Protein AF-A0A2W0BNS9-F1 (afdb_monomer_lite)

Foldseek 3Di:
DDDDPPPPPPDPADEEEDDLVVQPPSDLVSVQVVLVVVVVVRHPYYHYDDPPDDPVVVVVSVVSHDD

Structure (mmCIF, N/CA/C/O backbone):
data_AF-A0A2W0BNS9-F1
#
_entry.id   AF-A0A2W0BNS9-F1
#
loop_
_atom_site.group_PDB
_atom_site.id
_atom_site.type_symbol
_atom_site.label_atom_id
_atom_site.label_alt_id
_atom_site.label_comp_id
_atom_site.label_asym_id
_atom_site.label_entity_id
_atom_site.label_seq_id
_atom_site.pdbx_PDB_ins_code
_atom_site.Cartn_x
_atom_site.Cartn_y
_atom_site.Cartn_z
_atom_site.occupancy
_atom_site.B_iso_or_equiv
_atom_site.auth_seq_id
_atom_site.auth_comp_id
_atom_site.auth_asym_id
_atom_site.auth_atom_id
_atom_site.pdbx_PDB_model_num
ATOM 1 N N . MET A 1 1 ? -40.665 4.835 30.767 1.00 40.97 1 MET A N 1
ATOM 2 C CA . MET A 1 1 ? -39.204 4.629 30.865 1.00 40.97 1 MET A CA 1
ATOM 3 C C . MET A 1 1 ? -38.661 4.479 29.456 1.00 40.97 1 MET A C 1
ATOM 5 O O . MET A 1 1 ? -38.867 3.446 28.837 1.00 40.97 1 MET A O 1
ATOM 9 N N . THR A 1 2 ? -38.074 5.538 28.909 1.00 43.94 2 THR A N 1
ATOM 10 C CA . THR A 1 2 ? -37.479 5.559 27.568 1.00 43.94 2 THR A CA 1
ATOM 11 C C . THR A 1 2 ? -36.029 5.103 27.679 1.00 43.94 2 THR A C 1
ATOM 13 O O . THR A 1 2 ? -35.201 5.773 28.289 1.00 43.94 2 THR A O 1
ATOM 16 N N . THR A 1 3 ? -35.726 3.924 27.148 1.00 49.16 3 THR A N 1
ATOM 17 C CA . THR A 1 3 ? -34.374 3.367 27.088 1.00 49.16 3 THR A CA 1
ATOM 18 C C . THR A 1 3 ? -33.568 4.103 26.022 1.00 49.16 3 THR A C 1
ATOM 20 O O . THR A 1 3 ? -33.719 3.868 24.825 1.00 49.16 3 THR A O 1
ATOM 23 N N . THR A 1 4 ? -32.694 5.009 26.453 1.00 57.53 4 THR A N 1
ATOM 24 C CA . THR A 1 4 ? -31.715 5.666 25.584 1.00 57.53 4 THR A CA 1
ATOM 25 C C . THR A 1 4 ? -30.700 4.624 25.110 1.00 57.53 4 THR A C 1
ATOM 27 O O . THR A 1 4 ? -29.805 4.235 25.861 1.00 57.53 4 THR A O 1
ATOM 30 N N . ARG A 1 5 ? -30.823 4.134 23.869 1.00 60.62 5 ARG A N 1
ATOM 31 C CA . ARG A 1 5 ? -29.746 3.359 23.234 1.00 60.62 5 ARG A CA 1
ATOM 32 C C . ARG A 1 5 ? -28.563 4.304 23.020 1.00 60.62 5 ARG A C 1
ATOM 34 O O . ARG A 1 5 ? -28.623 5.173 22.157 1.00 60.62 5 ARG A O 1
ATOM 41 N N . LYS A 1 6 ? -27.483 4.135 23.789 1.00 57.81 6 LYS A N 1
ATOM 42 C CA . LYS A 1 6 ? -26.164 4.641 23.388 1.00 57.81 6 LYS A CA 1
ATOM 43 C C . LYS A 1 6 ? -25.785 3.893 22.113 1.00 57.81 6 LYS A C 1
ATOM 45 O O . LYS A 1 6 ? -25.371 2.741 22.184 1.00 57.81 6 LYS A O 1
ATOM 50 N N . ALA A 1 7 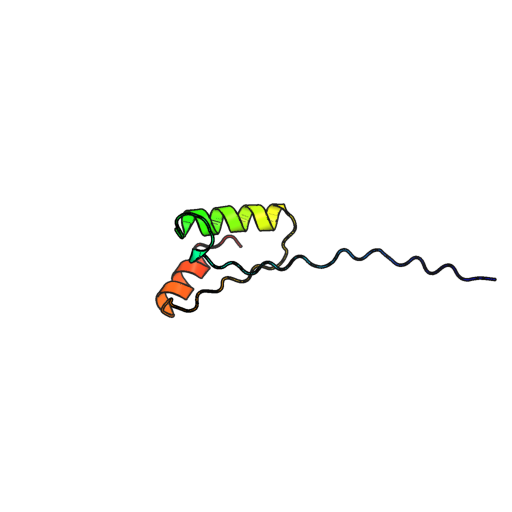? -25.976 4.518 20.956 1.00 65.69 7 ALA A N 1
ATOM 51 C CA . ALA A 1 7 ? -25.283 4.083 19.758 1.00 65.69 7 ALA A CA 1
ATOM 52 C C . ALA A 1 7 ? -23.792 4.310 20.029 1.00 65.69 7 ALA A C 1
ATOM 54 O O . ALA A 1 7 ? -23.341 5.451 20.123 1.00 65.69 7 ALA A O 1
ATOM 55 N N . SER A 1 8 ? -23.044 3.234 20.261 1.00 66.81 8 SER A N 1
ATOM 56 C CA . SER A 1 8 ? -21.592 3.270 20.144 1.00 66.81 8 SER A CA 1
ATOM 57 C C . SER A 1 8 ? -21.289 3.766 18.735 1.00 66.81 8 SER A C 1
ATOM 59 O O . SER A 1 8 ? -21.697 3.145 17.756 1.00 66.81 8 SER A O 1
ATOM 61 N N . LEU A 1 9 ? -20.670 4.941 18.638 1.00 66.25 9 LEU A N 1
ATOM 62 C CA . LEU A 1 9 ? -20.262 5.522 17.369 1.00 66.25 9 LEU A CA 1
ATOM 63 C C . LEU A 1 9 ? -19.103 4.665 16.838 1.00 66.25 9 LEU A C 1
ATOM 65 O O . LEU A 1 9 ? -17.943 4.918 17.152 1.00 66.25 9 LEU A O 1
ATOM 69 N N . GLU A 1 10 ? -19.415 3.587 16.123 1.00 72.00 10 GLU A N 1
ATOM 70 C CA . GLU A 1 10 ? -18.399 2.807 15.426 1.00 72.00 10 GLU A CA 1
ATOM 71 C C . GLU A 1 10 ? -17.911 3.635 14.244 1.00 72.00 10 GLU A C 1
ATOM 73 O O . GLU A 1 10 ? -18.656 3.918 13.302 1.00 72.00 10 GLU A O 1
ATOM 78 N N . LEU A 1 11 ? -16.656 4.075 14.320 1.00 67.50 11 LEU A N 1
ATOM 79 C CA . LEU A 1 11 ? -16.016 4.726 13.191 1.00 67.50 11 LEU A CA 1
ATOM 80 C C . LEU A 1 11 ? -15.947 3.726 12.027 1.00 67.50 11 LEU A C 1
ATOM 82 O O . LEU A 1 11 ? -15.600 2.559 12.241 1.00 67.50 11 LEU A O 1
ATOM 86 N N . PRO A 1 12 ? -16.273 4.151 10.795 1.00 74.00 12 PRO A N 1
ATOM 87 C CA . PRO A 1 12 ? -16.183 3.275 9.642 1.00 74.00 12 PRO A CA 1
ATOM 88 C C . PRO A 1 12 ? -14.743 2.782 9.480 1.00 74.00 12 PRO A C 1
ATOM 90 O O . PRO A 1 12 ? -13.790 3.556 9.574 1.00 74.00 12 PRO A O 1
ATOM 93 N N . ARG A 1 13 ? -14.583 1.479 9.226 1.00 82.06 13 ARG A N 1
ATOM 94 C CA . ARG A 1 13 ? -13.265 0.891 8.970 1.00 82.06 13 ARG A CA 1
ATOM 95 C C . ARG A 1 13 ? -12.673 1.508 7.706 1.00 82.06 13 ARG A C 1
ATOM 97 O O . ARG A 1 13 ? -13.266 1.410 6.632 1.00 82.06 13 ARG A O 1
ATOM 104 N N . PHE A 1 14 ? -11.502 2.118 7.840 1.00 85.50 14 PHE A N 1
ATOM 105 C CA . PHE A 1 14 ? -10.775 2.689 6.716 1.00 85.50 14 PHE A CA 1
ATOM 106 C C . PHE A 1 14 ? -10.014 1.584 5.974 1.00 85.50 14 PHE A C 1
ATOM 108 O O . PHE A 1 14 ? -9.062 1.009 6.503 1.00 85.50 14 PHE A O 1
ATOM 115 N N . TYR A 1 15 ? -10.476 1.265 4.761 1.00 90.69 15 TYR A N 1
ATOM 116 C CA . TYR A 1 15 ? -9.899 0.233 3.897 1.00 90.69 15 TYR A CA 1
ATOM 117 C C . TYR A 1 15 ? -9.488 0.820 2.535 1.00 90.69 15 TYR A C 1
ATOM 119 O O . TYR A 1 15 ? -10.274 0.791 1.583 1.00 90.69 15 TYR A O 1
ATOM 127 N N . PRO A 1 16 ? -8.287 1.410 2.429 1.00 91.62 16 PRO A N 1
ATOM 128 C CA . PRO A 1 16 ? -7.799 1.979 1.180 1.00 91.62 16 PRO A CA 1
ATOM 129 C C . PRO A 1 16 ? -7.399 0.911 0.149 1.00 91.62 16 PRO A C 1
ATOM 131 O O . PRO A 1 16 ? -6.841 -0.143 0.469 1.00 91.62 16 PRO A O 1
ATOM 134 N N . ILE A 1 17 ? -7.629 1.247 -1.124 1.00 92.44 17 ILE A N 1
ATOM 135 C CA . ILE A 1 17 ? -7.170 0.489 -2.292 1.00 92.44 17 ILE A CA 1
ATOM 136 C C . ILE A 1 17 ? -6.105 1.328 -3.007 1.00 92.44 17 ILE A C 1
ATOM 138 O O . ILE A 1 17 ? -6.432 2.357 -3.602 1.00 92.44 17 ILE A O 1
ATOM 142 N N . LEU A 1 18 ? -4.842 0.897 -2.970 1.00 90.19 18 LEU A N 1
ATOM 143 C CA . LEU A 1 18 ? -3.751 1.555 -3.689 1.00 90.19 18 LEU A CA 1
ATOM 144 C C . LEU A 1 18 ? -3.742 1.146 -5.157 1.00 90.19 18 LEU A C 1
ATOM 146 O O . LEU A 1 18 ? -3.796 -0.036 -5.501 1.00 90.19 18 LEU A O 1
ATOM 150 N N . VAL A 1 19 ? -3.566 2.148 -6.010 1.00 90.75 19 VAL A N 1
ATOM 151 C CA . VAL A 1 19 ? -3.243 1.987 -7.427 1.00 90.75 19 VAL A CA 1
ATOM 152 C C . VAL A 1 19 ? -1.920 2.726 -7.651 1.00 90.75 19 VAL A C 1
ATOM 154 O O . VAL A 1 19 ? -1.961 3.950 -7.764 1.00 90.75 19 VAL A O 1
ATOM 157 N N . PRO A 1 20 ? -0.762 2.035 -7.665 1.00 86.69 20 PRO A N 1
ATOM 158 C CA . PRO A 1 20 ? 0.565 2.658 -7.750 1.00 86.69 20 PRO A CA 1
ATOM 159 C C . PRO A 1 20 ? 0.695 3.704 -8.854 1.00 86.69 20 PRO A C 1
ATOM 161 O O . PRO A 1 20 ? 1.194 4.794 -8.611 1.00 86.69 20 PRO A O 1
ATOM 164 N N . SER A 1 21 ? 0.127 3.449 -10.036 1.00 86.69 21 SER A N 1
ATOM 165 C CA . SER A 1 21 ? 0.125 4.404 -11.157 1.00 86.69 21 SER A CA 1
ATOM 166 C C . SER A 1 21 ? -0.583 5.745 -10.874 1.00 86.69 21 SER A C 1
ATOM 168 O O . SER A 1 21 ? -0.603 6.625 -11.732 1.00 86.69 21 SER A O 1
ATOM 170 N N . ARG A 1 22 ? -1.279 5.871 -9.739 1.00 88.00 22 ARG A N 1
ATOM 171 C CA . ARG A 1 22 ? -1.961 7.088 -9.272 1.00 88.00 22 ARG A CA 1
ATOM 172 C C . ARG A 1 22 ? -1.209 7.773 -8.127 1.00 88.00 22 ARG A C 1
ATOM 174 O O . ARG A 1 22 ? -1.672 8.808 -7.659 1.00 88.00 22 ARG A O 1
ATOM 181 N N . ILE A 1 23 ? -0.091 7.204 -7.682 1.00 86.38 23 ILE A N 1
ATOM 182 C CA . ILE A 1 23 ? 0.733 7.691 -6.576 1.00 86.38 23 ILE A CA 1
ATOM 183 C C . ILE A 1 23 ? 2.016 8.255 -7.185 1.00 86.38 23 ILE A C 1
ATOM 185 O O . ILE A 1 23 ? 2.957 7.516 -7.465 1.00 86.38 23 ILE A O 1
ATOM 189 N N . GLY A 1 24 ? 1.996 9.561 -7.461 1.00 83.19 24 GLY A N 1
ATOM 190 C CA . GLY A 1 24 ? 3.145 10.322 -7.955 1.00 83.19 24 GLY A CA 1
ATOM 191 C C . GLY A 1 24 ? 3.874 9.672 -9.133 1.00 83.19 24 GLY A C 1
ATOM 192 O O . GLY A 1 24 ? 3.299 9.507 -10.210 1.00 83.19 24 GLY A O 1
ATOM 193 N N . SER A 1 25 ? 5.148 9.327 -8.931 1.00 80.75 25 SER A N 1
ATOM 194 C CA . SER A 1 25 ? 6.026 8.711 -9.940 1.00 80.75 25 SER A CA 1
ATOM 195 C C . SER A 1 25 ? 5.650 7.267 -10.294 1.00 80.75 25 SER A C 1
ATOM 197 O O . SER A 1 25 ? 6.162 6.721 -11.272 1.00 80.75 25 SER A O 1
ATOM 199 N N . GLY A 1 26 ? 4.789 6.628 -9.498 1.00 75.81 26 GLY A N 1
ATOM 200 C CA . GLY A 1 26 ? 4.438 5.215 -9.624 1.00 75.81 26 GLY A CA 1
ATOM 201 C C . GLY A 1 26 ? 5.545 4.263 -9.168 1.00 75.81 26 GLY A C 1
ATOM 202 O O . GLY A 1 26 ? 5.456 3.057 -9.407 1.00 75.81 26 GLY A O 1
ATOM 203 N N . SER A 1 27 ? 6.596 4.779 -8.522 1.00 83.81 27 SER A N 1
ATOM 204 C CA . SER A 1 27 ? 7.666 3.946 -7.981 1.00 83.81 27 SER A CA 1
ATOM 205 C C . SER A 1 27 ? 7.191 3.123 -6.778 1.00 83.81 27 SER A C 1
ATOM 207 O O . SER A 1 27 ? 6.266 3.490 -6.045 1.00 83.81 27 SER A O 1
ATOM 209 N N . MET A 1 28 ? 7.855 1.988 -6.548 1.00 82.25 28 MET A N 1
ATOM 210 C CA . MET A 1 28 ? 7.537 1.123 -5.411 1.00 82.25 28 MET A CA 1
ATOM 211 C C . MET A 1 28 ? 7.894 1.772 -4.073 1.00 82.25 28 MET A C 1
ATOM 213 O O . MET A 1 28 ? 7.121 1.675 -3.127 1.00 82.25 28 MET A O 1
ATOM 217 N N . ALA A 1 29 ? 9.007 2.509 -4.012 1.00 85.44 29 ALA A N 1
ATOM 218 C CA . ALA A 1 29 ? 9.406 3.240 -2.812 1.00 85.44 29 ALA A CA 1
ATOM 219 C C . ALA A 1 29 ? 8.319 4.233 -2.362 1.00 85.44 29 ALA A C 1
ATOM 221 O O . ALA A 1 29 ? 7.934 4.233 -1.194 1.00 85.44 29 ALA A O 1
ATOM 222 N N . GLU A 1 30 ? 7.773 5.000 -3.309 1.00 89.56 30 GLU A N 1
ATOM 223 C CA . GLU A 1 30 ? 6.706 5.972 -3.059 1.00 89.56 30 GLU A CA 1
ATOM 224 C C . GLU A 1 30 ? 5.389 5.283 -2.675 1.00 89.56 30 GLU A C 1
ATOM 226 O O . GLU A 1 30 ? 4.708 5.701 -1.742 1.00 89.56 30 GLU A O 1
ATOM 231 N N . SER A 1 31 ? 5.066 4.154 -3.315 1.00 88.25 31 SER A N 1
ATOM 232 C CA . SER A 1 31 ? 3.897 3.340 -2.948 1.00 88.25 31 SER A CA 1
ATOM 233 C C . SER A 1 31 ? 3.992 2.805 -1.513 1.00 88.25 31 SER A C 1
ATOM 235 O O . SER A 1 31 ? 2.993 2.787 -0.792 1.00 88.25 31 SER A O 1
ATOM 237 N N . CYS A 1 32 ? 5.184 2.394 -1.075 1.00 88.50 32 CYS A N 1
ATOM 238 C CA . CYS A 1 32 ? 5.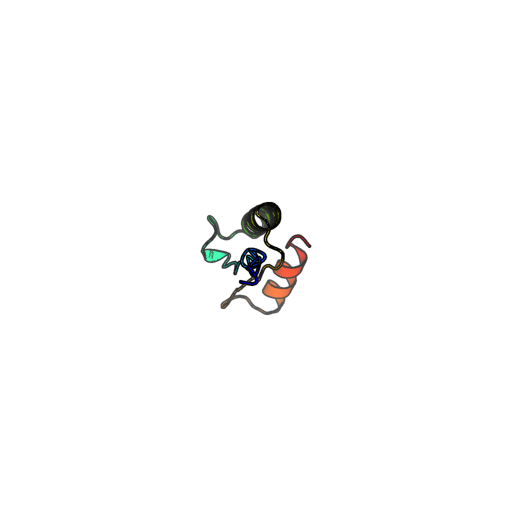418 1.915 0.287 1.00 88.50 32 CYS A CA 1
ATOM 239 C C . CYS A 1 32 ? 5.386 3.042 1.324 1.00 88.50 32 CYS A C 1
ATOM 241 O O . CYS A 1 32 ? 4.893 2.833 2.431 1.00 88.50 32 CYS A O 1
ATOM 243 N N . GLU A 1 33 ? 5.903 4.226 0.995 1.00 91.62 33 GLU A N 1
ATOM 244 C CA . GLU A 1 33 ? 5.793 5.411 1.851 1.00 91.62 33 GLU A CA 1
ATOM 245 C C . GLU A 1 33 ? 4.332 5.834 2.024 1.00 91.62 33 GLU A C 1
ATOM 247 O O . GLU A 1 33 ? 3.857 5.944 3.154 1.00 91.62 33 GLU A O 1
ATOM 252 N N . PHE A 1 34 ? 3.578 5.900 0.926 1.00 92.44 34 PHE A N 1
ATOM 253 C CA . PHE A 1 34 ? 2.148 6.192 0.958 1.00 92.44 34 PHE A CA 1
ATOM 254 C C . PHE A 1 34 ? 1.362 5.158 1.781 1.00 92.44 34 PHE A C 1
ATOM 256 O O . PHE A 1 34 ? 0.482 5.506 2.568 1.00 92.44 34 PHE A O 1
ATOM 263 N N . ALA A 1 35 ? 1.702 3.869 1.660 1.00 91.44 35 ALA A N 1
ATOM 264 C CA . ALA A 1 35 ? 1.105 2.820 2.485 1.00 91.44 35 ALA A CA 1
ATOM 265 C C . ALA A 1 35 ? 1.395 3.016 3.986 1.00 91.44 35 ALA A C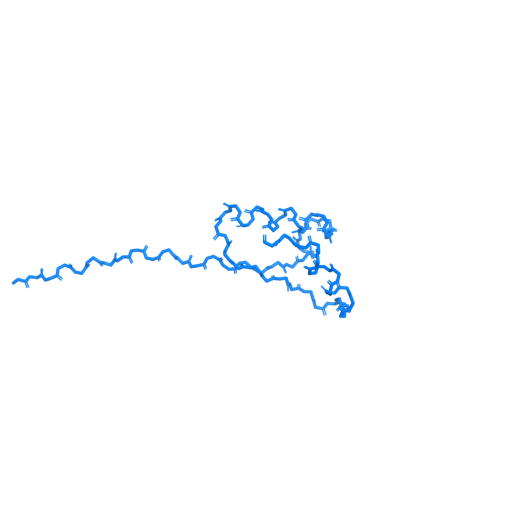 1
ATOM 267 O O . ALA A 1 35 ? 0.492 2.826 4.801 1.00 91.44 35 ALA A O 1
ATOM 268 N N . ARG A 1 36 ? 2.611 3.440 4.364 1.00 92.56 36 ARG A N 1
ATOM 269 C CA . ARG A 1 36 ? 2.954 3.748 5.767 1.00 92.56 36 ARG A CA 1
ATOM 270 C C . ARG A 1 36 ? 2.120 4.899 6.322 1.00 92.56 36 ARG A C 1
ATOM 272 O O . ARG A 1 36 ? 1.643 4.802 7.451 1.00 92.56 36 ARG A O 1
ATOM 279 N N . GLU A 1 37 ? 1.904 5.951 5.538 1.00 94.00 37 GLU A N 1
ATOM 280 C CA . GLU A 1 37 ? 1.046 7.070 5.944 1.00 94.00 37 GLU A CA 1
ATOM 281 C C . GLU A 1 37 ? -0.408 6.633 6.150 1.00 94.00 37 GLU A C 1
ATOM 283 O O . GLU A 1 37 ? -1.039 7.022 7.132 1.00 94.00 37 GLU A O 1
ATOM 288 N N . LEU A 1 38 ? -0.931 5.766 5.278 1.00 92.81 38 LEU A N 1
ATOM 289 C CA . LEU A 1 38 ? -2.279 5.213 5.429 1.00 92.81 38 LEU A CA 1
ATOM 290 C C . LEU A 1 38 ? -2.425 4.396 6.717 1.00 92.81 38 LEU A C 1
ATOM 292 O O . LEU A 1 38 ? -3.428 4.546 7.417 1.00 92.81 38 LEU A O 1
ATOM 296 N N . VAL A 1 39 ? -1.435 3.562 7.054 1.00 91.50 39 VAL A N 1
ATOM 297 C CA . VAL A 1 39 ? -1.415 2.824 8.329 1.00 91.50 39 VAL A CA 1
ATOM 298 C C . VAL A 1 39 ? -1.384 3.795 9.509 1.00 91.50 39 VAL A C 1
ATOM 300 O O . VAL A 1 39 ? -2.183 3.655 10.435 1.00 91.50 39 VAL A O 1
ATOM 303 N N . ALA A 1 40 ? -0.530 4.823 9.460 1.00 91.38 40 ALA A N 1
ATOM 304 C CA . ALA A 1 40 ? -0.464 5.854 10.498 1.00 91.38 40 ALA A CA 1
ATOM 305 C C . ALA A 1 40 ? -1.787 6.631 10.649 1.00 91.38 40 ALA A C 1
ATOM 307 O O . ALA A 1 40 ? -2.142 7.038 11.754 1.00 91.38 40 ALA A O 1
ATOM 308 N N . ALA A 1 41 ? -2.551 6.780 9.564 1.00 90.00 41 ALA A N 1
ATOM 309 C CA . ALA A 1 41 ? -3.884 7.380 9.550 1.00 90.00 41 ALA A CA 1
ATOM 310 C C . ALA A 1 41 ? -5.008 6.428 10.018 1.00 90.00 41 ALA A C 1
ATOM 312 O O . ALA A 1 41 ? -6.176 6.821 10.039 1.00 90.00 41 ALA A O 1
ATOM 313 N N . GLY A 1 42 ? -4.685 5.188 10.400 1.00 90.06 42 GLY A N 1
ATOM 314 C CA . GLY A 1 42 ? -5.640 4.219 10.942 1.00 90.06 42 GLY A CA 1
ATOM 315 C C . GLY A 1 42 ? -6.176 3.201 9.933 1.00 90.06 42 GLY A C 1
ATOM 316 O O . GLY A 1 42 ? -7.166 2.523 10.224 1.00 90.06 42 GLY A O 1
ATOM 317 N N . ALA A 1 43 ? -5.552 3.060 8.758 1.00 91.25 43 ALA A N 1
ATOM 318 C CA . ALA A 1 43 ? -5.844 1.933 7.877 1.00 91.25 43 ALA A CA 1
ATOM 319 C C . ALA A 1 43 ? -5.407 0.630 8.557 1.00 91.25 43 ALA A C 1
ATOM 321 O O . ALA A 1 43 ? -4.253 0.465 8.942 1.00 91.25 43 ALA A O 1
ATOM 322 N N . THR A 1 44 ? -6.340 -0.307 8.688 1.00 88.81 44 THR A N 1
ATOM 323 C CA . THR A 1 44 ? -6.090 -1.627 9.306 1.00 88.81 44 THR A CA 1
ATOM 324 C C . THR A 1 44 ? -5.965 -2.742 8.275 1.00 88.81 44 THR A C 1
ATOM 326 O O . THR A 1 44 ? -5.570 -3.859 8.596 1.00 88.81 44 THR A O 1
ATOM 329 N N . LEU A 1 45 ? -6.308 -2.440 7.025 1.00 89.12 45 LEU A N 1
ATOM 330 C CA . LEU A 1 45 ? -6.154 -3.312 5.878 1.00 89.12 45 LEU A CA 1
ATOM 331 C C . LEU A 1 45 ? -5.845 -2.425 4.675 1.00 89.12 45 LEU A C 1
ATOM 333 O O . LEU A 1 45 ? -6.409 -1.340 4.550 1.00 89.12 45 LEU A O 1
ATOM 337 N N . ILE A 1 46 ? -4.963 -2.878 3.791 1.00 90.75 46 ILE A N 1
ATOM 338 C CA . ILE A 1 46 ? -4.589 -2.153 2.580 1.00 90.75 46 ILE A CA 1
ATOM 339 C C . ILE A 1 46 ? -4.625 -3.128 1.406 1.00 90.75 46 ILE A C 1
ATOM 341 O O . ILE A 1 46 ? -4.057 -4.216 1.481 1.00 90.75 46 ILE A O 1
ATOM 345 N N . GLN A 1 47 ? -5.293 -2.753 0.313 1.00 91.31 47 GLN A N 1
ATOM 346 C CA . GLN A 1 47 ? -5.300 -3.547 -0.917 1.00 91.31 47 GLN A CA 1
ATOM 347 C C . GLN A 1 47 ? -4.418 -2.906 -1.982 1.00 91.31 47 GLN A C 1
ATOM 349 O O . GLN A 1 47 ? -4.732 -1.830 -2.480 1.00 91.31 47 GLN A O 1
ATOM 354 N N . LEU A 1 48 ? -3.372 -3.608 -2.412 1.00 88.44 48 LEU A N 1
ATOM 355 C CA . LEU A 1 48 ? -2.651 -3.258 -3.631 1.00 88.44 48 LEU A CA 1
ATOM 356 C C . LEU A 1 48 ? -3.433 -3.746 -4.857 1.00 88.44 48 LEU A C 1
ATOM 358 O O . LEU A 1 48 ? -3.793 -4.922 -4.944 1.00 88.44 48 LEU A O 1
ATOM 362 N N . ARG A 1 49 ? -3.684 -2.859 -5.822 1.00 89.62 49 ARG A N 1
ATOM 363 C CA . ARG A 1 49 ? -4.379 -3.188 -7.068 1.00 89.62 49 ARG A CA 1
ATOM 364 C C . ARG A 1 49 ? -3.551 -2.786 -8.277 1.00 89.62 49 ARG A C 1
ATOM 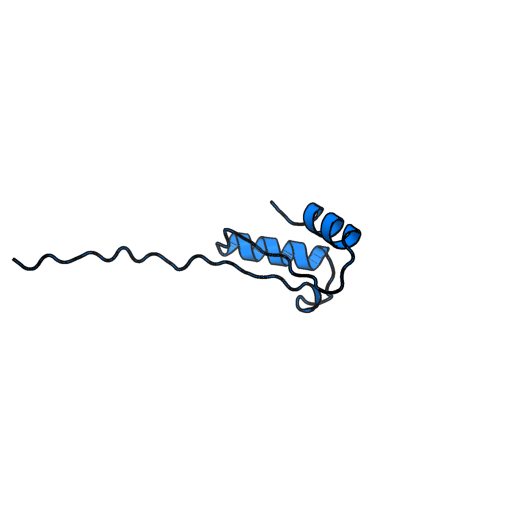366 O O . ARG A 1 49 ? -3.584 -1.633 -8.696 1.00 89.62 49 ARG A O 1
ATOM 373 N N . GLU A 1 50 ? -2.931 -3.785 -8.899 1.00 86.88 50 GLU A N 1
ATOM 374 C CA . GLU A 1 50 ? -2.276 -3.635 -10.195 1.00 86.88 50 GLU A CA 1
ATOM 375 C C . GLU A 1 50 ? -2.897 -4.534 -11.259 1.00 86.88 50 GLU A C 1
ATOM 377 O O . GLU A 1 50 ? -2.878 -5.758 -11.151 1.00 86.88 50 GLU A O 1
ATOM 382 N N . LYS A 1 51 ? -3.486 -3.916 -12.289 1.00 86.12 51 LYS A N 1
ATOM 383 C CA . LYS A 1 51 ? -4.192 -4.638 -13.363 1.00 86.12 51 LYS A CA 1
ATOM 384 C C . LYS A 1 51 ? -3.277 -5.103 -14.487 1.00 86.12 51 LYS A C 1
ATOM 386 O O . LYS A 1 51 ? -3.656 -5.996 -15.238 1.00 86.12 51 LYS A O 1
ATOM 391 N N . HIS A 1 52 ? -2.136 -4.443 -14.641 1.00 86.31 52 HIS A N 1
ATOM 392 C CA . HIS A 1 52 ? -1.243 -4.632 -15.782 1.00 86.31 52 HIS A CA 1
ATOM 393 C C . HIS A 1 52 ? 0.064 -5.331 -15.398 1.00 86.31 52 HIS A C 1
ATOM 395 O O . HIS A 1 52 ? 0.828 -5.702 -16.282 1.00 86.31 52 HIS A O 1
ATOM 401 N N . ALA A 1 53 ? 0.301 -5.542 -14.101 1.00 83.19 53 ALA A N 1
ATOM 402 C CA . ALA A 1 53 ?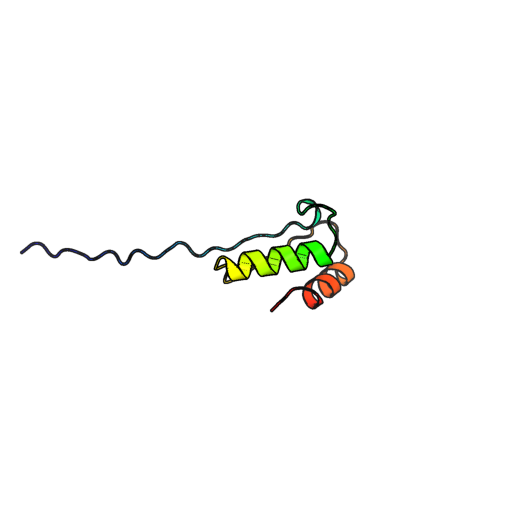 1.460 -6.266 -13.607 1.00 83.19 53 ALA A CA 1
ATOM 403 C C . ALA A 1 53 ? 1.325 -7.776 -13.850 1.00 83.19 53 ALA A C 1
ATOM 405 O O . ALA A 1 53 ? 0.262 -8.376 -13.667 1.00 83.19 53 ALA A O 1
ATOM 406 N N . SER A 1 54 ? 2.435 -8.410 -14.205 1.00 86.56 54 SER A N 1
ATOM 407 C CA . SER A 1 54 ? 2.586 -9.860 -14.175 1.00 86.56 54 SER A CA 1
ATOM 408 C C . SER A 1 54 ? 2.518 -10.395 -12.740 1.00 86.56 54 SER A C 1
ATOM 410 O O . SER A 1 54 ? 2.789 -9.692 -11.765 1.00 86.56 54 SER A O 1
ATOM 412 N N . GLY A 1 55 ? 2.240 -11.692 -12.586 1.00 85.56 55 GLY A N 1
ATOM 413 C CA . GLY A 1 55 ? 2.217 -12.325 -11.261 1.00 85.56 55 GLY A CA 1
ATOM 414 C C . GLY A 1 55 ? 3.553 -12.230 -10.504 1.00 85.56 55 GLY A C 1
ATOM 415 O O . GLY A 1 55 ? 3.557 -12.103 -9.281 1.00 85.56 55 GLY A O 1
ATOM 416 N N . ARG A 1 56 ? 4.694 -12.239 -11.215 1.00 86.69 56 ARG A N 1
ATOM 417 C CA . ARG A 1 56 ? 6.021 -12.051 -10.598 1.00 86.69 56 ARG A CA 1
ATOM 418 C C . ARG A 1 56 ? 6.201 -10.638 -10.063 1.00 86.69 56 ARG A C 1
ATOM 420 O O . ARG A 1 56 ? 6.770 -10.476 -8.987 1.00 86.69 56 ARG A O 1
ATOM 427 N N . GLU A 1 57 ? 5.722 -9.642 -10.801 1.00 82.06 57 GLU A N 1
ATOM 428 C CA . GLU A 1 57 ? 5.734 -8.257 -10.345 1.00 82.06 57 GLU A CA 1
ATOM 429 C C . GLU A 1 57 ? 4.861 -8.128 -9.104 1.00 82.06 57 GLU A C 1
ATOM 431 O O . GLU A 1 57 ? 5.391 -7.732 -8.077 1.00 82.06 57 GLU A O 1
ATOM 436 N N . ILE A 1 58 ? 3.609 -8.602 -9.121 1.00 84.19 58 ILE A N 1
ATOM 437 C CA . ILE A 1 58 ? 2.720 -8.574 -7.943 1.00 84.19 58 ILE A CA 1
ATOM 438 C C . ILE A 1 58 ? 3.387 -9.196 -6.706 1.00 84.19 58 ILE A C 1
ATOM 440 O O . ILE A 1 58 ? 3.354 -8.600 -5.630 1.00 84.19 58 ILE A O 1
ATOM 444 N N . LEU A 1 59 ? 4.033 -10.361 -6.849 1.00 86.88 59 LEU A N 1
ATOM 445 C CA . LEU A 1 59 ? 4.742 -11.013 -5.742 1.00 86.88 59 LEU A CA 1
ATOM 446 C C . LEU A 1 59 ? 5.902 -10.160 -5.213 1.00 86.88 59 LEU A C 1
ATOM 448 O O . LEU A 1 59 ? 6.124 -10.102 -4.004 1.00 86.88 59 LEU A O 1
ATOM 452 N N . ARG A 1 60 ? 6.655 -9.512 -6.107 1.00 84.94 60 ARG A N 1
ATOM 453 C CA . ARG A 1 60 ? 7.722 -8.586 -5.726 1.00 84.94 60 ARG A CA 1
ATOM 454 C C . ARG A 1 60 ? 7.154 -7.388 -4.959 1.00 84.94 60 ARG A C 1
ATOM 456 O O . ARG A 1 60 ? 7.653 -7.109 -3.877 1.00 84.94 60 ARG A O 1
ATOM 463 N N . LEU A 1 61 ? 6.094 -6.749 -5.463 1.00 79.25 61 LEU A N 1
ATOM 464 C CA . LEU A 1 61 ? 5.465 -5.595 -4.802 1.00 79.25 61 LEU A CA 1
ATOM 465 C C . LEU A 1 61 ? 4.949 -5.965 -3.403 1.00 79.25 61 LEU A C 1
ATOM 467 O O . LEU A 1 61 ? 5.163 -5.233 -2.443 1.00 79.25 61 LEU A O 1
ATOM 471 N N . ALA A 1 62 ? 4.325 -7.137 -3.267 1.00 82.81 62 ALA A N 1
ATOM 472 C CA . ALA A 1 62 ? 3.798 -7.612 -1.990 1.00 82.81 62 ALA A CA 1
ATOM 473 C C . ALA A 1 62 ? 4.882 -7.826 -0.917 1.00 82.81 62 ALA A C 1
ATOM 475 O O . ALA A 1 62 ? 4.588 -7.698 0.265 1.00 82.81 62 ALA A O 1
ATOM 476 N N . ARG A 1 63 ? 6.125 -8.140 -1.307 1.00 85.94 63 ARG A N 1
ATOM 477 C CA . ARG A 1 63 ? 7.258 -8.284 -0.372 1.00 85.94 63 ARG A CA 1
ATOM 478 C C . ARG A 1 63 ? 7.829 -6.948 0.092 1.00 85.94 63 ARG A C 1
ATOM 480 O O . ARG A 1 63 ? 8.482 -6.909 1.127 1.00 85.94 63 ARG A O 1
ATOM 487 N N . GLU A 1 64 ? 7.653 -5.900 -0.705 1.00 82.69 64 GLU A N 1
ATOM 488 C CA . GLU A 1 64 ? 8.197 -4.568 -0.430 1.00 82.69 64 GLU A CA 1
ATOM 489 C C . GLU A 1 64 ? 7.219 -3.705 0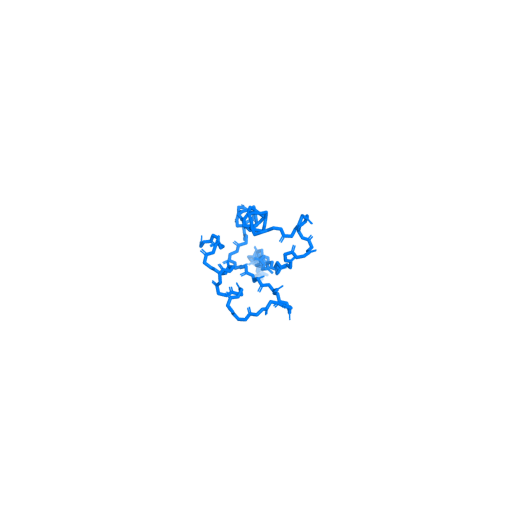.391 1.00 82.69 64 GLU A C 1
ATOM 491 O O . GLU A 1 64 ? 7.647 -2.749 1.043 1.00 82.69 64 GLU A O 1
ATOM 496 N N . LEU A 1 65 ? 5.924 -4.049 0.401 1.00 79.94 65 LEU A N 1
ATOM 497 C CA . LEU A 1 65 ? 4.915 -3.369 1.213 1.00 79.94 65 LEU A CA 1
ATOM 498 C C . LEU A 1 65 ? 5.144 -3.589 2.721 1.00 79.94 65 LEU A C 1
ATOM 500 O O . LEU A 1 65 ? 5.482 -4.700 3.135 1.00 79.94 65 LEU A O 1
ATOM 504 N N . PRO A 1 66 ? 4.940 -2.549 3.552 1.00 69.19 66 PRO A N 1
ATOM 505 C CA . PRO A 1 66 ? 5.006 -2.687 5.002 1.00 69.19 66 PRO A CA 1
ATOM 506 C C . PRO A 1 66 ? 3.895 -3.626 5.499 1.00 69.19 66 PRO A C 1
ATOM 508 O O . PRO A 1 66 ? 2.756 -3.539 5.034 1.00 69.19 66 PRO A O 1
ATOM 511 N N . GLY A 1 67 ? 4.260 -4.522 6.420 1.00 61.44 67 GLY A N 1
ATOM 512 C CA . GLY A 1 67 ? 3.319 -5.346 7.184 1.00 61.44 67 GLY A CA 1
ATOM 513 C C . GLY A 1 67 ? 2.721 -4.604 8.367 1.00 61.44 67 GLY A C 1
ATOM 514 O O . GLY A 1 67 ? 3.359 -3.631 8.832 1.00 61.44 67 GLY A O 1
#

Sequence (67 aa):
MTTTRKASLELPRFYPILVPSRIGSGSMAESCEFARELVAAGATLIQLREKHASGREILRLARELPG

Radius of gyration: 17.32 Å; chains: 1; bounding box: 49×23×47 Å

pLDDT: mean 81.77, std 12.14, range [40.97, 94.0]

Secondary structure (DSSP, 8-state):
----------PPP---EE-GGGSTT--HHHHHHHHHHHHHTT-S--EE--SS--HHHHHHHHHHS--